Protein AF-A0A452ZXT6-F1 (afdb_monomer_lite)

Secondary structure (DSSP, 8-state):
--HHHHHHHHHHHHHTT-----SSS-HHHHHHHHHHHHHHT--HHHHHHHHT--HHHHHHHHHHT-

Foldseek 3Di:
DDPVVLVVVLVCCCPVVVDAADPVGGSSRLVVLLVVCVVPVDQLVVSCVVSVHDSVVNVVSNVSSD

Organism: Aegilops tauschii subsp. strangulata (NCBI:txid200361)

pLDDT: mean 94.15, std 2.84, range [81.56, 97.62]

Sequence (66 aa):
MDRRTFHILCEMVRDVGGLKGTRNTSLEEIVASFLYVLSHHLKNRTVGKFFYRSPEPISRNFNACL

Radius of gyration: 11.31 Å; chains: 1; bounding box: 27×25×26 Å

Structure (mmCIF, N/CA/C/O backbone):
data_AF-A0A452ZXT6-F1
#
_entry.id   AF-A0A452ZXT6-F1
#
loop_
_atom_site.group_PDB
_atom_site.id
_atom_site.type_symbol
_atom_site.label_atom_id
_atom_site.label_alt_id
_atom_site.label_comp_id
_atom_site.label_asym_id
_atom_site.label_entity_id
_atom_site.label_seq_id
_atom_site.pdbx_PDB_ins_code
_atom_site.Cartn_x
_atom_site.Cartn_y
_atom_site.Cartn_z
_atom_site.occupancy
_atom_site.B_iso_or_equiv
_atom_site.auth_seq_id
_atom_site.auth_comp_id
_atom_site.auth_asym_id
_atom_site.auth_atom_id
_atom_site.pdbx_PDB_model_num
ATOM 1 N N . MET A 1 1 ? -9.095 -15.132 -8.364 1.00 81.56 1 MET A N 1
ATOM 2 C CA . MET A 1 1 ? -9.964 -14.649 -7.269 1.00 81.56 1 MET A CA 1
ATOM 3 C C . MET A 1 1 ? -11.271 -14.171 -7.881 1.00 81.56 1 MET A C 1
ATOM 5 O O . MET A 1 1 ? -11.215 -13.571 -8.947 1.00 81.56 1 MET A O 1
ATOM 9 N N . ASP A 1 2 ? -12.415 -14.461 -7.260 1.00 94.44 2 ASP A N 1
ATOM 10 C CA . ASP A 1 2 ? -13.709 -13.920 -7.697 1.00 94.44 2 ASP A CA 1
ATOM 11 C C . ASP A 1 2 ? -13.818 -12.409 -7.395 1.00 94.44 2 ASP A C 1
ATOM 13 O O . ASP A 1 2 ? -13.254 -11.913 -6.415 1.00 94.44 2 ASP A O 1
ATOM 17 N N . ARG A 1 3 ? -14.551 -11.667 -8.238 1.00 94.12 3 ARG A N 1
ATOM 18 C CA . ARG A 1 3 ? -14.648 -10.200 -8.160 1.00 94.12 3 ARG A CA 1
ATOM 19 C C . ARG A 1 3 ? -15.383 -9.716 -6.909 1.00 94.12 3 ARG A C 1
ATOM 21 O O . ARG A 1 3 ? -15.024 -8.662 -6.378 1.00 94.12 3 ARG A O 1
ATOM 28 N N . ARG A 1 4 ? -16.391 -10.457 -6.438 1.00 96.50 4 ARG A N 1
ATOM 29 C CA . ARG A 1 4 ? -17.131 -10.128 -5.212 1.00 96.50 4 ARG A CA 1
ATOM 30 C C . ARG A 1 4 ? -16.252 -10.369 -3.996 1.00 96.50 4 ARG A C 1
ATOM 32 O O . ARG A 1 4 ? -16.161 -9.494 -3.144 1.00 96.50 4 ARG A O 1
ATOM 39 N N . THR A 1 5 ? -15.558 -11.506 -3.946 1.00 96.94 5 THR A N 1
ATOM 40 C CA . THR A 1 5 ? -14.597 -11.789 -2.869 1.00 96.94 5 THR A CA 1
ATOM 41 C C . THR A 1 5 ? -13.523 -10.706 -2.788 1.00 96.94 5 THR A C 1
ATOM 43 O O . THR A 1 5 ? -13.157 -10.290 -1.694 1.00 96.94 5 THR A O 1
ATOM 46 N N . PHE A 1 6 ? -13.041 -10.216 -3.935 1.00 96.81 6 PHE A N 1
ATOM 47 C CA . PHE A 1 6 ? -12.056 -9.138 -3.970 1.00 96.81 6 PHE A CA 1
ATOM 48 C C . PHE A 1 6 ? -12.596 -7.822 -3.396 1.00 96.81 6 PHE A C 1
ATOM 50 O O . PHE A 1 6 ? -11.917 -7.195 -2.591 1.00 96.81 6 PHE A O 1
ATOM 57 N N . HIS A 1 7 ? -13.827 -7.430 -3.737 1.00 96.94 7 HIS A N 1
ATOM 58 C CA . HIS A 1 7 ? -14.432 -6.224 -3.161 1.00 96.94 7 HIS A CA 1
ATOM 59 C C . HIS A 1 7 ? -14.636 -6.343 -1.650 1.00 96.94 7 HIS A C 1
ATOM 61 O O . HIS A 1 7 ? -14.289 -5.414 -0.931 1.00 96.94 7 HIS A O 1
ATOM 67 N N . ILE A 1 8 ? -15.105 -7.499 -1.169 1.00 97.38 8 ILE A N 1
ATOM 68 C CA . ILE A 1 8 ? -15.250 -7.754 0.272 1.00 97.38 8 ILE A CA 1
ATOM 69 C C . ILE A 1 8 ? -13.889 -7.641 0.970 1.00 97.38 8 ILE A C 1
ATOM 71 O O . ILE A 1 8 ? -13.787 -7.046 2.037 1.00 97.38 8 ILE A O 1
ATOM 75 N N . LEU A 1 9 ? -12.815 -8.158 0.362 1.00 96.75 9 LEU A N 1
ATOM 76 C CA . LEU A 1 9 ? -11.463 -7.972 0.889 1.00 96.75 9 LEU A CA 1
ATOM 77 C C . LEU A 1 9 ? -11.077 -6.490 0.955 1.00 96.75 9 LEU A C 1
ATOM 79 O O . LEU A 1 9 ? -10.576 -6.051 1.985 1.00 96.75 9 LEU A O 1
ATOM 83 N N . CYS A 1 10 ? -11.314 -5.716 -0.105 1.00 97.62 10 CYS A N 1
ATOM 84 C CA . CYS A 1 10 ? -11.037 -4.280 -0.102 1.00 97.62 10 CYS A CA 1
ATOM 85 C C . CYS A 1 10 ? -11.834 -3.531 0.978 1.00 97.62 10 CYS A C 1
ATOM 87 O O . CYS A 1 10 ? -11.281 -2.639 1.614 1.00 97.62 10 CYS A O 1
ATOM 89 N N . GLU A 1 11 ? -13.096 -3.894 1.214 1.00 97.44 11 GLU A N 1
ATOM 90 C CA . GLU A 1 11 ? -13.911 -3.340 2.303 1.00 97.44 11 GLU A CA 1
ATOM 91 C C . GLU A 1 11 ? -13.319 -3.688 3.673 1.00 97.44 11 GLU A C 1
ATOM 93 O O . GLU A 1 11 ? -13.046 -2.792 4.464 1.00 97.44 11 GLU A O 1
ATOM 98 N N . MET A 1 12 ? -12.993 -4.958 3.926 1.00 97.19 12 MET A N 1
ATOM 99 C CA . MET A 1 12 ? -12.371 -5.373 5.191 1.00 97.19 12 MET A CA 1
ATOM 100 C C . MET A 1 12 ? -11.031 -4.671 5.438 1.00 97.19 12 MET A C 1
ATOM 102 O O . MET A 1 12 ? -10.756 -4.205 6.541 1.00 97.19 12 MET A O 1
ATOM 106 N N . VAL A 1 13 ? -10.192 -4.565 4.408 1.00 96.50 13 VAL A N 1
ATOM 107 C CA . VAL A 1 13 ? -8.890 -3.890 4.486 1.00 96.50 13 VAL A CA 1
ATOM 108 C C . VAL A 1 13 ? -9.051 -2.391 4.777 1.00 96.50 13 VAL A C 1
ATOM 110 O O . VAL A 1 13 ? -8.225 -1.812 5.482 1.00 96.50 13 VAL A O 1
ATOM 113 N N . ARG A 1 14 ? -10.131 -1.768 4.296 1.00 97.25 14 ARG A N 1
ATOM 114 C CA . ARG A 1 14 ? -10.469 -0.372 4.595 1.00 97.25 14 ARG A CA 1
ATOM 115 C C . ARG A 1 14 ? -10.977 -0.186 6.016 1.00 97.25 14 ARG A C 1
ATOM 117 O O . ARG A 1 14 ? -10.499 0.701 6.718 1.00 97.25 14 ARG A O 1
ATOM 124 N N . ASP A 1 15 ? -11.945 -1.002 6.410 1.00 97.25 15 ASP A N 1
ATOM 125 C CA . ASP A 1 15 ? -12.729 -0.787 7.623 1.00 97.25 15 ASP A CA 1
ATOM 126 C C . ASP A 1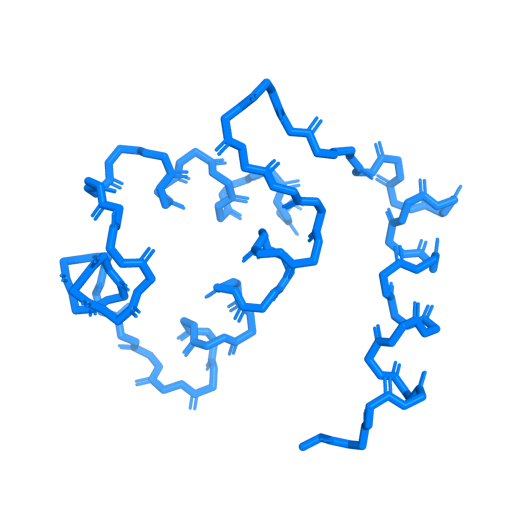 15 ? -12.013 -1.327 8.863 1.00 97.25 15 ASP A C 1
ATOM 128 O O . ASP A 1 15 ? -12.027 -0.691 9.913 1.00 97.25 15 ASP A O 1
ATOM 132 N N . VAL A 1 16 ? -11.341 -2.475 8.731 1.00 95.81 16 VAL A N 1
ATOM 133 C CA . VAL A 1 16 ? -10.588 -3.118 9.818 1.00 95.81 16 VAL A CA 1
ATOM 134 C C . VAL A 1 16 ? -9.117 -2.718 9.771 1.00 95.81 16 VAL A C 1
ATOM 136 O O . VAL A 1 16 ? -8.539 -2.362 10.792 1.00 95.81 16 VAL A O 1
ATOM 139 N N . GLY A 1 17 ? -8.508 -2.766 8.583 1.00 93.00 17 GLY A N 1
ATOM 140 C CA . GLY A 1 17 ? -7.088 -2.449 8.393 1.00 93.00 17 GLY A CA 1
ATOM 141 C C . GLY A 1 17 ? -6.782 -0.951 8.307 1.00 93.00 17 GLY A C 1
ATOM 142 O O . GLY A 1 17 ? -5.619 -0.561 8.352 1.00 93.00 17 GLY A O 1
ATOM 143 N N . GLY A 1 18 ? -7.800 -0.097 8.155 1.00 95.44 18 GLY A N 1
ATOM 144 C CA . GLY A 1 18 ? -7.634 1.354 8.040 1.00 95.44 18 GLY A CA 1
ATOM 145 C C . GLY A 1 18 ? -6.961 1.821 6.743 1.00 95.44 18 GLY A C 1
ATOM 146 O O . GLY A 1 18 ? -6.695 3.018 6.593 1.00 95.44 18 GLY A O 1
ATOM 147 N N . LEU A 1 19 ? -6.688 0.914 5.799 1.00 96.56 19 LEU A N 1
ATOM 148 C CA . LEU A 1 19 ? -5.982 1.240 4.566 1.00 96.56 19 LEU A CA 1
ATOM 149 C C . LEU A 1 19 ? -6.896 2.020 3.620 1.00 96.56 19 LEU A C 1
ATOM 151 O O . LEU A 1 19 ? -8.043 1.655 3.358 1.00 96.56 19 LEU A O 1
ATOM 155 N N . LYS A 1 20 ? -6.367 3.104 3.058 1.00 95.94 20 LYS A N 1
ATOM 156 C CA . LYS A 1 20 ? -7.097 3.975 2.136 1.00 95.94 20 LYS A CA 1
ATOM 157 C C . LYS A 1 20 ? -6.327 4.140 0.838 1.00 95.94 20 LYS A C 1
ATOM 159 O O . LYS A 1 20 ? -5.101 4.060 0.807 1.00 95.94 20 LYS A O 1
ATOM 164 N N . GLY A 1 21 ? -7.070 4.411 -0.233 1.00 95.00 21 GLY A N 1
ATOM 165 C CA . GLY A 1 21 ? -6.476 4.862 -1.485 1.00 95.00 21 GLY A CA 1
ATOM 166 C C . GLY A 1 21 ? -5.679 6.152 -1.283 1.00 95.00 21 GLY A C 1
ATOM 167 O O . GLY A 1 21 ? -5.962 6.956 -0.393 1.00 95.00 21 GLY A O 1
ATOM 168 N N . THR A 1 22 ? -4.684 6.357 -2.135 1.00 93.19 22 THR A N 1
ATOM 169 C CA . THR A 1 22 ? -3.932 7.613 -2.215 1.00 93.19 22 THR A CA 1
ATOM 170 C C . THR A 1 22 ? -4.505 8.486 -3.328 1.00 93.19 22 THR A C 1
ATOM 172 O O . THR A 1 22 ? -5.297 8.023 -4.146 1.00 93.19 22 THR A O 1
ATOM 175 N N . ARG A 1 23 ? -4.044 9.740 -3.439 1.00 93.56 23 ARG A N 1
ATOM 176 C CA . ARG A 1 23 ? -4.432 10.639 -4.545 1.00 93.56 23 ARG A CA 1
ATOM 177 C C . ARG A 1 23 ? -4.252 10.001 -5.928 1.00 93.56 23 ARG A C 1
ATOM 179 O O . ARG A 1 23 ? -5.006 10.299 -6.844 1.00 93.56 23 ARG A O 1
ATOM 186 N N . ASN A 1 24 ? -3.233 9.154 -6.074 1.00 92.75 24 ASN A N 1
ATOM 187 C CA . ASN A 1 24 ? -2.817 8.636 -7.370 1.00 92.75 24 ASN A CA 1
ATOM 188 C C . ASN A 1 24 ? -3.159 7.152 -7.568 1.00 92.75 24 ASN A C 1
ATOM 190 O O . ASN A 1 2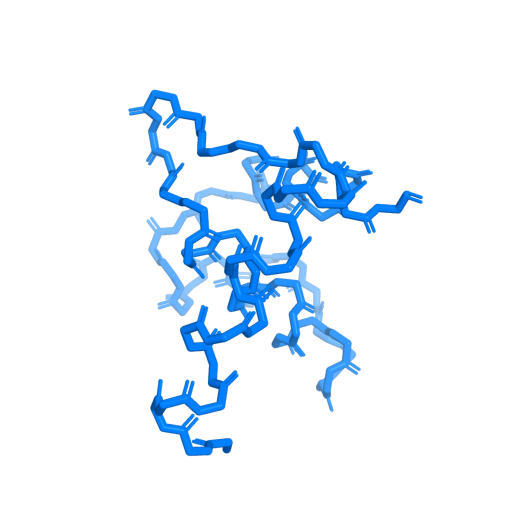4 ? -3.048 6.689 -8.698 1.00 92.75 24 ASN A O 1
ATOM 194 N N . THR A 1 25 ? -3.517 6.408 -6.514 1.00 94.94 25 THR A N 1
ATOM 195 C CA . THR A 1 25 ? -3.728 4.947 -6.554 1.00 94.94 25 THR A CA 1
ATOM 196 C C . THR A 1 25 ? -4.959 4.581 -5.734 1.00 94.94 25 THR A C 1
ATOM 198 O O . THR A 1 25 ? -5.014 4.927 -4.552 1.00 94.94 25 THR A O 1
ATOM 201 N N . SER A 1 26 ? -5.927 3.881 -6.329 1.00 96.75 26 SER A N 1
ATOM 202 C CA . SER A 1 26 ? -7.122 3.444 -5.598 1.00 96.75 26 SER A CA 1
ATOM 203 C C . SER A 1 26 ? -6.789 2.336 -4.593 1.00 96.75 26 SER A C 1
ATOM 205 O O . SER A 1 26 ? -5.746 1.687 -4.694 1.00 96.75 26 SER A O 1
ATOM 207 N N . LEU A 1 27 ? -7.676 2.104 -3.621 1.00 97.00 27 LEU A N 1
ATOM 208 C CA . LEU A 1 27 ? -7.497 1.017 -2.654 1.00 97.00 27 LEU A CA 1
ATOM 209 C C . LEU A 1 27 ? -7.435 -0.346 -3.356 1.00 97.00 27 LEU A C 1
ATOM 211 O O . LEU A 1 27 ? -6.621 -1.192 -3.011 1.00 97.00 27 LEU A O 1
ATOM 215 N N . GLU A 1 28 ? -8.276 -0.537 -4.364 1.00 97.12 28 GLU A N 1
ATOM 216 C CA . GLU A 1 28 ? -8.351 -1.749 -5.170 1.00 97.12 28 GLU A CA 1
ATOM 217 C C . GLU A 1 28 ? -7.030 -1.996 -5.899 1.00 97.12 28 GLU A C 1
ATOM 219 O O . GLU A 1 28 ? -6.512 -3.105 -5.869 1.00 97.12 28 GLU A O 1
ATOM 224 N N . GLU A 1 29 ? -6.435 -0.968 -6.506 1.00 96.75 29 GLU A N 1
ATOM 225 C CA . GLU A 1 29 ? -5.142 -1.110 -7.177 1.00 96.75 29 GLU A CA 1
ATOM 226 C C . GLU A 1 29 ? -4.015 -1.429 -6.176 1.00 96.75 29 GLU A C 1
ATOM 228 O O . GLU A 1 29 ? -3.174 -2.288 -6.449 1.00 96.75 29 GLU A O 1
ATOM 233 N N . ILE A 1 30 ? -4.031 -0.819 -4.983 1.00 97.19 30 ILE A N 1
ATOM 234 C CA . ILE A 1 30 ? -3.092 -1.139 -3.894 1.00 97.19 30 ILE A CA 1
ATOM 235 C C . ILE A 1 30 ? -3.219 -2.614 -3.495 1.00 97.19 30 ILE A C 1
ATOM 237 O O . ILE A 1 30 ? -2.236 -3.351 -3.571 1.00 97.19 30 ILE A O 1
ATOM 241 N N . VAL A 1 31 ? -4.426 -3.067 -3.150 1.00 96.81 31 VAL A N 1
ATOM 242 C CA . VAL A 1 31 ? -4.682 -4.448 -2.711 1.00 96.81 31 VAL A CA 1
ATOM 243 C C . VAL A 1 31 ? -4.378 -5.450 -3.831 1.00 96.81 31 VAL A C 1
ATOM 245 O O . VAL A 1 31 ? -3.742 -6.474 -3.585 1.00 96.81 31 VAL A O 1
ATOM 248 N N . ALA A 1 32 ? -4.756 -5.154 -5.077 1.00 96.00 32 ALA A N 1
ATOM 249 C CA . ALA A 1 32 ? -4.461 -6.008 -6.226 1.00 96.00 32 ALA A CA 1
ATOM 250 C C . ALA A 1 32 ? -2.952 -6.132 -6.473 1.00 96.00 32 ALA A C 1
ATOM 252 O O . ALA A 1 32 ? -2.453 -7.239 -6.676 1.00 96.00 32 ALA A O 1
ATOM 253 N N . SER A 1 33 ? -2.214 -5.019 -6.427 1.00 95.25 33 SER A N 1
ATOM 254 C CA . SER A 1 33 ? -0.761 -5.031 -6.619 1.00 95.25 33 SER A CA 1
ATOM 255 C C . SER A 1 33 ? -0.032 -5.769 -5.492 1.00 95.25 33 SER A C 1
ATOM 257 O O . SER A 1 33 ? 0.889 -6.536 -5.772 1.00 95.25 33 SER A O 1
ATOM 259 N N . PHE A 1 34 ? -0.489 -5.630 -4.244 1.00 95.50 34 PHE A N 1
ATOM 260 C CA . PHE A 1 34 ? 0.032 -6.371 -3.095 1.00 95.50 34 PHE A CA 1
ATOM 261 C C . PHE A 1 34 ? -0.170 -7.883 -3.251 1.00 95.50 34 PHE A C 1
ATOM 263 O O . PHE A 1 34 ? 0.794 -8.650 -3.190 1.00 95.50 34 PHE A O 1
ATOM 270 N N . LEU A 1 35 ? -1.400 -8.317 -3.549 1.00 94.62 35 LEU A N 1
ATOM 271 C CA . LEU A 1 35 ? -1.706 -9.728 -3.798 1.00 94.62 35 LEU A CA 1
ATOM 272 C C . LEU A 1 35 ? -0.905 -10.284 -4.980 1.00 94.62 35 LEU A C 1
ATOM 274 O O . LEU A 1 35 ? -0.457 -11.428 -4.931 1.00 94.62 35 LEU A O 1
ATOM 278 N N . TYR A 1 36 ? -0.693 -9.484 -6.026 1.00 93.94 36 TYR A N 1
ATOM 279 C CA . TYR A 1 36 ? 0.095 -9.881 -7.190 1.00 93.94 36 TYR A CA 1
ATOM 280 C C . TYR A 1 36 ? 1.579 -10.088 -6.852 1.00 93.94 36 TYR A C 1
ATOM 282 O O . TYR A 1 36 ? 2.180 -11.063 -7.307 1.00 93.94 36 TYR A O 1
ATOM 290 N N . VAL A 1 37 ? 2.165 -9.223 -6.011 1.00 93.44 37 VAL A N 1
ATOM 291 C CA . VAL A 1 37 ? 3.531 -9.409 -5.489 1.00 93.44 37 VAL A CA 1
ATOM 292 C C . VAL A 1 37 ? 3.622 -10.688 -4.661 1.00 93.44 37 VAL A C 1
ATOM 294 O O . VAL A 1 37 ? 4.521 -11.488 -4.911 1.00 93.44 37 VAL A O 1
ATOM 297 N N . LEU A 1 38 ? 2.694 -10.913 -3.723 1.00 92.62 38 LEU A N 1
ATOM 298 C CA . LEU A 1 38 ? 2.705 -12.099 -2.859 1.00 92.62 38 LEU A CA 1
ATOM 299 C C . LEU A 1 38 ? 2.502 -13.406 -3.637 1.00 92.62 38 LEU A C 1
ATOM 301 O O . LEU A 1 38 ? 3.198 -14.384 -3.385 1.00 92.62 38 LEU A O 1
ATOM 305 N N . SER A 1 39 ? 1.579 -13.419 -4.603 1.00 91.62 39 SER A N 1
ATOM 306 C CA . SER A 1 39 ? 1.207 -14.637 -5.341 1.00 91.62 39 SER A CA 1
ATOM 307 C C . SER A 1 39 ? 2.304 -15.122 -6.288 1.00 91.62 39 SER A C 1
ATOM 309 O O . SER A 1 39 ? 2.413 -16.316 -6.550 1.00 91.62 39 SER A O 1
ATOM 311 N N . HIS A 1 40 ? 3.104 -14.200 -6.828 1.00 88.69 40 HIS A N 1
ATOM 312 C CA . HIS A 1 40 ? 4.094 -14.509 -7.863 1.00 88.69 40 HIS A CA 1
ATOM 313 C C . HIS A 1 40 ? 5.537 -14.187 -7.454 1.00 88.69 40 HIS A C 1
ATOM 315 O O . HIS A 1 40 ? 6.453 -14.376 -8.254 1.00 88.69 40 HIS A O 1
ATOM 321 N N . HIS A 1 41 ? 5.750 -13.686 -6.233 1.00 89.12 41 HIS A N 1
ATOM 322 C CA . HIS A 1 41 ? 7.051 -13.272 -5.701 1.00 89.12 41 HIS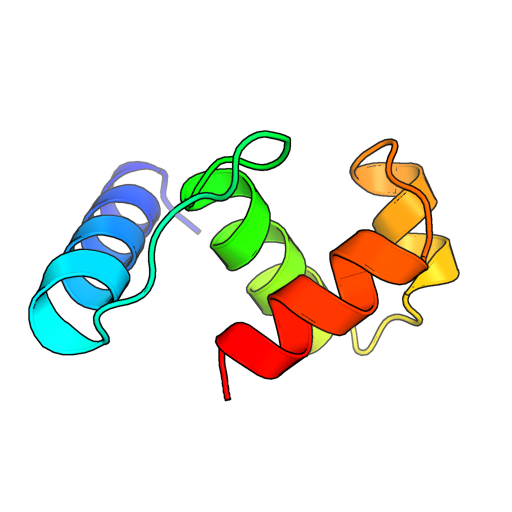 A CA 1
ATOM 323 C C . HIS A 1 41 ? 7.817 -12.332 -6.658 1.00 89.12 41 HIS A C 1
ATOM 325 O O . HIS A 1 41 ? 9.016 -12.477 -6.926 1.00 89.12 41 HIS A O 1
ATOM 331 N N . LEU A 1 42 ? 7.089 -11.375 -7.243 1.00 89.00 42 LEU A N 1
ATOM 332 C CA . LEU A 1 42 ? 7.598 -10.502 -8.300 1.00 89.00 42 LEU A CA 1
ATOM 333 C C . LEU A 1 42 ? 8.255 -9.241 -7.747 1.00 89.00 42 LEU A C 1
ATOM 335 O O . LEU A 1 42 ? 7.806 -8.639 -6.778 1.00 89.00 42 LEU A O 1
ATOM 339 N N . LYS A 1 43 ? 9.292 -8.775 -8.448 1.00 90.25 43 LYS A N 1
ATOM 340 C CA . LYS A 1 43 ? 9.941 -7.489 -8.163 1.00 90.25 43 LYS A CA 1
ATOM 341 C C . LYS A 1 43 ? 9.028 -6.319 -8.555 1.00 90.25 43 LYS A C 1
ATOM 343 O O . LYS A 1 43 ? 8.359 -6.378 -9.590 1.00 90.25 43 LYS A O 1
ATOM 348 N N . ASN A 1 44 ? 9.126 -5.198 -7.834 1.00 88.44 44 ASN A N 1
ATOM 349 C CA . ASN A 1 44 ? 8.341 -3.971 -8.076 1.00 88.44 44 ASN A CA 1
ATOM 350 C C . ASN A 1 44 ? 8.389 -3.481 -9.531 1.00 88.44 44 ASN A C 1
ATOM 352 O O . ASN A 1 44 ? 7.402 -2.967 -10.044 1.00 88.44 44 ASN A O 1
ATOM 356 N N . ARG A 1 45 ? 9.515 -3.671 -10.232 1.00 89.94 45 ARG A N 1
ATOM 357 C CA . ARG A 1 45 ? 9.641 -3.301 -11.652 1.00 89.94 45 ARG A CA 1
ATOM 358 C C . ARG A 1 45 ? 8.690 -4.094 -12.555 1.00 89.94 45 ARG A C 1
ATOM 360 O O . ARG A 1 45 ? 8.171 -3.534 -13.514 1.00 89.94 45 ARG A O 1
ATOM 367 N N . THR A 1 46 ? 8.477 -5.379 -12.280 1.00 92.75 46 THR A N 1
ATOM 368 C CA . THR A 1 46 ? 7.561 -6.227 -13.059 1.00 92.75 46 THR A CA 1
ATOM 369 C C . THR A 1 46 ? 6.113 -5.860 -12.765 1.00 92.75 46 THR A C 1
ATOM 371 O O . THR A 1 46 ? 5.321 -5.711 -13.689 1.00 92.75 46 THR A O 1
ATOM 374 N N . VAL A 1 47 ? 5.793 -5.623 -11.493 1.00 92.88 47 VAL A N 1
ATOM 375 C CA . VAL A 1 47 ? 4.467 -5.156 -11.061 1.00 92.88 47 VAL A CA 1
ATOM 376 C C . VAL A 1 47 ? 4.153 -3.796 -11.697 1.00 92.88 47 VAL A C 1
ATOM 378 O O . VAL A 1 47 ? 3.085 -3.615 -12.266 1.00 92.88 47 VAL A O 1
ATOM 381 N N . GLY A 1 48 ? 5.121 -2.877 -11.737 1.00 92.62 48 GLY A N 1
ATOM 382 C CA . GLY A 1 48 ? 4.972 -1.555 -12.360 1.00 92.62 48 GLY A CA 1
ATOM 383 C C . GLY A 1 48 ? 4.663 -1.594 -13.842 1.00 92.62 48 GLY A C 1
ATOM 384 O O . GLY A 1 48 ? 3.864 -0.794 -14.315 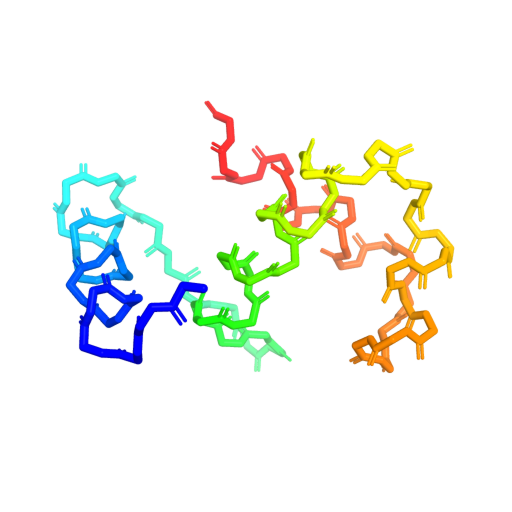1.00 92.62 48 GLY A O 1
ATOM 3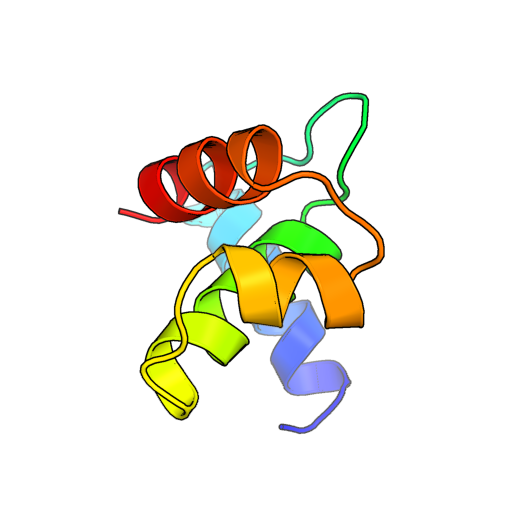85 N N . LYS A 1 49 ? 5.213 -2.569 -14.568 1.00 93.62 49 LYS A N 1
ATOM 386 C CA . LYS A 1 49 ? 4.845 -2.780 -15.972 1.00 93.62 49 LYS A CA 1
ATOM 387 C C . LYS A 1 49 ? 3.393 -3.229 -16.134 1.00 93.62 49 LYS A C 1
ATOM 389 O O . LYS A 1 49 ? 2.768 -2.834 -17.106 1.00 93.62 49 LYS A O 1
ATOM 394 N N . PHE A 1 50 ? 2.875 -4.037 -15.210 1.00 93.00 50 PHE A N 1
ATOM 395 C CA . PHE A 1 50 ? 1.509 -4.560 -15.281 1.00 93.00 50 PHE A CA 1
ATOM 396 C C . PHE A 1 50 ? 0.462 -3.513 -14.882 1.00 93.00 50 PHE A C 1
ATOM 398 O O . PHE A 1 50 ? -0.561 -3.376 -15.539 1.00 93.00 50 PHE A O 1
ATOM 405 N N . PHE A 1 51 ? 0.745 -2.741 -13.831 1.00 91.81 51 PHE A N 1
ATOM 406 C CA . PHE A 1 51 ? -0.152 -1.703 -13.313 1.00 91.81 51 PHE A CA 1
ATOM 407 C C . PHE A 1 51 ? 0.118 -0.307 -13.904 1.00 91.81 51 PHE A C 1
ATOM 409 O O . PHE A 1 51 ? -0.508 0.665 -13.499 1.00 91.81 51 PHE A O 1
ATOM 416 N N . TYR A 1 52 ? 1.052 -0.184 -14.854 1.00 94.00 52 TYR A N 1
ATOM 417 C CA . TYR A 1 52 ? 1.485 1.089 -15.452 1.00 94.00 52 TYR A CA 1
ATOM 418 C C . TYR A 1 52 ? 1.924 2.139 -14.414 1.00 94.00 52 TYR A C 1
ATOM 420 O O . TYR A 1 52 ? 1.664 3.336 -14.548 1.00 94.00 52 TYR A O 1
ATOM 428 N N . ARG A 1 53 ? 2.626 1.689 -13.368 1.00 93.69 53 ARG A N 1
ATOM 429 C CA . ARG A 1 53 ? 3.156 2.531 -12.286 1.00 93.69 53 ARG A CA 1
ATOM 430 C C . ARG A 1 53 ? 4.674 2.515 -12.244 1.00 93.69 53 ARG A C 1
ATOM 432 O O . ARG A 1 53 ? 5.324 1.531 -12.602 1.00 93.69 53 ARG A O 1
ATOM 43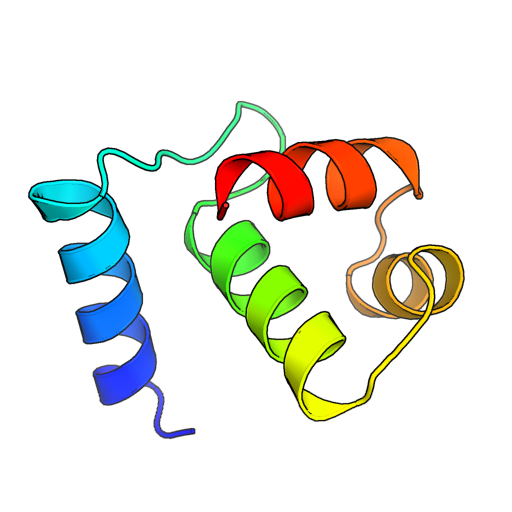9 N N . SER A 1 54 ? 5.250 3.604 -11.742 1.00 93.12 54 SER A N 1
ATOM 440 C CA . SER A 1 54 ? 6.659 3.603 -11.363 1.00 93.12 54 SER A CA 1
ATOM 441 C C . SER A 1 54 ? 6.892 2.673 -10.156 1.00 93.12 54 SER A C 1
ATOM 443 O O . SER A 1 54 ? 5.948 2.294 -9.458 1.00 93.12 54 SER A O 1
ATOM 445 N N . PRO A 1 55 ? 8.143 2.263 -9.885 1.00 90.81 55 PRO A N 1
ATOM 446 C CA . PRO A 1 55 ? 8.433 1.372 -8.760 1.00 90.81 55 PRO A CA 1
ATOM 447 C C . PRO A 1 55 ? 8.185 1.999 -7.379 1.00 90.81 55 PRO A C 1
ATOM 449 O O . PRO A 1 55 ? 7.963 1.268 -6.416 1.00 90.81 55 PRO A O 1
ATOM 452 N N . GLU A 1 56 ? 8.242 3.331 -7.270 1.00 94.44 56 GLU A N 1
ATOM 453 C CA . GLU A 1 56 ? 8.125 4.050 -5.994 1.00 94.44 56 GLU A CA 1
ATOM 454 C C . GLU A 1 56 ? 6.720 3.946 -5.371 1.00 94.44 56 GLU A C 1
ATOM 456 O O . GLU A 1 56 ? 6.639 3.498 -4.224 1.00 94.44 56 GLU A O 1
ATOM 461 N N . PRO A 1 57 ? 5.614 4.206 -6.100 1.00 93.94 57 PRO A N 1
ATOM 462 C CA . PRO A 1 57 ? 4.268 3.993 -5.582 1.00 93.94 57 PRO A CA 1
ATOM 463 C C . PRO A 1 57 ? 4.026 2.539 -5.195 1.00 93.94 57 PRO A C 1
ATOM 465 O O . PRO A 1 57 ? 3.405 2.286 -4.175 1.00 93.94 57 PRO A O 1
ATOM 468 N N . ILE A 1 58 ? 4.566 1.580 -5.953 1.00 94.00 58 ILE A N 1
ATOM 469 C CA . ILE A 1 58 ? 4.423 0.149 -5.645 1.00 94.00 58 ILE A CA 1
ATOM 470 C C . ILE A 1 58 ? 5.101 -0.188 -4.326 1.00 94.00 58 ILE A C 1
ATOM 472 O O . ILE A 1 58 ? 4.494 -0.833 -3.480 1.00 94.00 58 ILE A O 1
ATOM 476 N N . SER A 1 59 ? 6.332 0.284 -4.123 1.00 94.31 59 SER A N 1
ATOM 477 C CA . SER A 1 59 ? 7.053 0.068 -2.870 1.00 94.31 59 SER A CA 1
ATOM 478 C C . SER A 1 59 ? 6.321 0.705 -1.690 1.00 94.31 59 SER A C 1
ATOM 480 O O . SER A 1 59 ? 6.148 0.062 -0.658 1.00 94.31 59 SER A O 1
ATOM 482 N N . ARG A 1 60 ? 5.862 1.956 -1.833 1.00 95.38 60 ARG A N 1
ATOM 483 C CA . ARG A 1 60 ? 5.100 2.652 -0.785 1.00 95.38 60 ARG A CA 1
ATOM 484 C C . ARG A 1 60 ? 3.811 1.903 -0.447 1.00 95.38 60 ARG A C 1
ATOM 486 O O . ARG A 1 60 ? 3.551 1.646 0.721 1.00 95.38 60 ARG A O 1
ATOM 493 N N . ASN A 1 61 ? 3.027 1.557 -1.463 1.00 95.06 61 ASN A N 1
ATOM 494 C CA . ASN A 1 61 ? 1.731 0.909 -1.302 1.00 95.06 61 ASN A CA 1
ATOM 495 C C . ASN A 1 61 ? 1.876 -0.502 -0.721 1.00 95.06 61 ASN A C 1
ATOM 497 O O . ASN A 1 61 ? 1.099 -0.870 0.147 1.00 95.06 61 ASN A O 1
ATOM 501 N N . PHE A 1 62 ? 2.899 -1.257 -1.136 1.00 94.88 62 PHE A N 1
ATOM 502 C CA . PHE A 1 62 ? 3.199 -2.569 -0.564 1.00 94.88 62 PHE A CA 1
ATOM 503 C C . PHE A 1 62 ? 3.513 -2.474 0.934 1.00 94.88 62 PHE A C 1
ATOM 505 O O . PHE A 1 62 ? 2.972 -3.245 1.716 1.00 94.88 62 PHE A O 1
ATOM 512 N N . ASN A 1 63 ? 4.338 -1.502 1.343 1.00 94.38 63 ASN A N 1
ATOM 513 C CA . ASN A 1 63 ? 4.649 -1.287 2.761 1.00 94.38 63 ASN A CA 1
ATOM 514 C C . ASN A 1 63 ? 3.439 -0.810 3.573 1.00 94.38 63 ASN A C 1
ATOM 516 O O . ASN A 1 63 ? 3.374 -1.094 4.757 1.00 94.38 63 ASN A O 1
ATOM 520 N N . ALA A 1 64 ? 2.483 -0.107 2.962 1.00 94.06 64 ALA A N 1
ATOM 521 C CA . ALA A 1 64 ? 1.255 0.299 3.644 1.00 94.06 64 ALA A CA 1
ATOM 522 C C . ALA A 1 64 ? 0.298 -0.877 3.927 1.00 94.06 64 ALA A C 1
ATOM 524 O O . ALA A 1 64 ? -0.642 -0.717 4.698 1.00 94.06 64 ALA A O 1
ATOM 525 N N . CYS A 1 65 ? 0.506 -2.032 3.286 1.00 93.44 65 CYS A N 1
ATOM 526 C CA . CYS A 1 65 ? -0.257 -3.258 3.525 1.00 93.44 65 CYS A CA 1
ATOM 527 C C . CYS A 1 65 ? 0.362 -4.174 4.597 1.00 93.44 65 CYS A C 1
ATOM 529 O O . CYS A 1 65 ? -0.221 -5.223 4.875 1.00 93.44 65 CYS A O 1
ATOM 531 N N . LEU A 1 66 ? 1.535 -3.820 5.137 1.00 90.50 66 LEU A N 1
ATOM 532 C CA . LEU A 1 66 ? 2.210 -4.522 6.235 1.00 90.50 66 LEU A CA 1
ATOM 533 C C . LEU A 1 66 ? 1.869 -3.860 7.572 1.00 90.50 66 LEU A C 1
ATOM 535 O O . LEU A 1 66 ? 1.693 -4.621 8.548 1.00 90.50 66 LEU A O 1
#

InterPro domains:
  IPR058353 Domain of unknown function DUF8040 [PF26138] (1-66)